Protein AF-A0A7C7S0T3-F1 (afdb_monomer)

Secondary structure (DSSP, 8-state):
-HHHHHHHHHHHHHH--HHHHHHHHHHHHHHHHHHHHHHHHHHHH--TT-PPPTTTTS---SPPPHHHHHHHHHHHHHTT--

Mean predicted aligned error: 9.21 Å

Solvent-accessible surface area (backbone atoms only — not comparable to full-atom values): 4963 Å² total; per-residue (Å²): 109,70,67,49,53,50,52,23,50,50,43,25,71,76,65,73,37,65,70,59,12,52,51,51,32,54,49,51,53,54,47,50,55,52,50,50,53,51,48,53,61,53,49,72,73,48,84,75,90,67,80,76,57,94,66,71,83,60,82,81,85,63,85,83,51,83,67,53,54,55,53,53,49,52,54,34,45,76,70,69,78,102

Radius of gyration: 25.63 Å; Cα contacts (8 Å, |Δi|>4): 26; chains: 1; bounding box: 54×24×58 Å

Foldseek 3Di:
DVVLCVQLVVQCVVVVDNVRSVVVSVVVVVVVVVCVVVVVVVVVVDPPPDPQDPCNPPDCPDDDDPVVVVVVVVVCVVVVVD

Structure (mmCIF, N/CA/C/O backbone):
data_AF-A0A7C7S0T3-F1
#
_entry.id   AF-A0A7C7S0T3-F1
#
loop_
_atom_site.group_PDB
_atom_site.id
_atom_site.type_symbol
_atom_site.label_atom_id
_atom_site.label_alt_id
_atom_site.label_comp_id
_atom_site.label_asym_id
_atom_site.label_entity_id
_atom_site.label_seq_id
_atom_site.pdbx_PDB_ins_code
_atom_site.Cartn_x
_atom_site.Cartn_y
_atom_site.Cartn_z
_atom_site.occupancy
_atom_site.B_iso_or_equiv
_atom_site.auth_seq_id
_atom_site.auth_comp_id
_atom_site.auth_asym_id
_atom_site.auth_atom_id
_atom_site.pdbx_PDB_model_num
ATOM 1 N N . THR A 1 1 ? -1.070 3.982 8.172 1.00 72.12 1 THR A N 1
ATOM 2 C CA . THR A 1 1 ? -1.322 4.318 9.592 1.00 72.12 1 THR A CA 1
ATOM 3 C C . THR A 1 1 ? -2.447 5.323 9.765 1.00 72.12 1 THR A C 1
ATOM 5 O O . THR A 1 1 ? -3.371 5.015 10.501 1.00 72.12 1 THR A O 1
ATOM 8 N N . ILE A 1 2 ? -2.440 6.462 9.051 1.00 84.62 2 ILE A N 1
ATOM 9 C CA . ILE A 1 2 ? -3.500 7.493 9.142 1.00 84.62 2 ILE A CA 1
ATOM 10 C C . ILE A 1 2 ? -4.896 6.906 8.885 1.00 84.62 2 ILE A C 1
ATOM 12 O O . ILE A 1 2 ? -5.758 7.004 9.744 1.00 84.62 2 ILE A O 1
ATOM 16 N N . ALA A 1 3 ? -5.087 6.199 7.769 1.00 86.88 3 ALA A N 1
ATOM 17 C CA . ALA A 1 3 ? -6.376 5.583 7.443 1.00 86.88 3 ALA A CA 1
ATOM 18 C C . ALA A 1 3 ? -6.887 4.610 8.525 1.00 86.88 3 ALA A C 1
ATOM 20 O O . ALA A 1 3 ? -8.050 4.673 8.892 1.00 86.88 3 ALA A O 1
ATOM 21 N N . THR A 1 4 ? -6.012 3.774 9.092 1.00 88.88 4 THR A N 1
ATOM 22 C CA . THR A 1 4 ? -6.397 2.800 10.127 1.00 88.88 4 THR A CA 1
ATOM 23 C C . THR A 1 4 ? -6.785 3.469 11.440 1.00 88.88 4 THR A C 1
ATOM 25 O O . THR A 1 4 ? -7.743 3.052 12.089 1.00 88.88 4 THR A O 1
ATOM 28 N N . LEU A 1 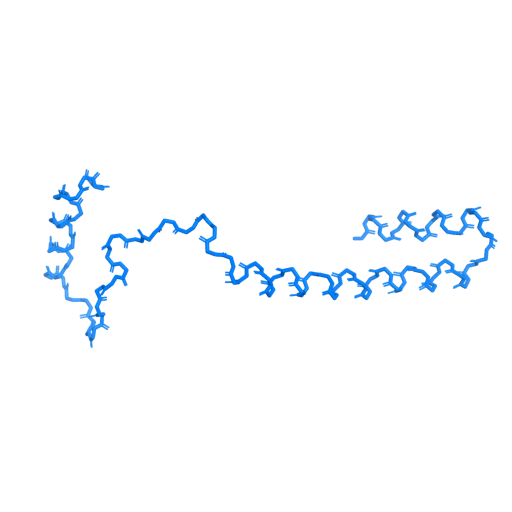5 ? -6.090 4.551 11.805 1.00 90.44 5 LEU A N 1
ATOM 29 C CA . LEU A 1 5 ? -6.451 5.391 12.948 1.00 90.44 5 LEU A CA 1
ATOM 30 C C . LEU A 1 5 ? -7.802 6.080 12.724 1.00 90.44 5 LEU A C 1
ATOM 32 O O . LEU A 1 5 ? -8.631 6.095 13.630 1.00 90.44 5 LEU A O 1
ATOM 36 N N . THR A 1 6 ? -8.058 6.585 11.514 1.00 89.62 6 THR A N 1
ATOM 37 C CA . THR A 1 6 ? -9.339 7.202 11.152 1.00 89.62 6 THR A CA 1
ATOM 38 C C . THR A 1 6 ? -10.490 6.196 11.208 1.00 89.62 6 THR A C 1
ATOM 40 O O . THR A 1 6 ? -11.491 6.479 11.862 1.00 89.62 6 THR A O 1
ATOM 43 N N . THR A 1 7 ? -10.359 5.010 10.602 1.00 91.88 7 THR A N 1
ATOM 44 C CA . THR A 1 7 ? -11.407 3.971 10.627 1.00 91.88 7 THR A CA 1
ATOM 45 C C . THR A 1 7 ? -11.673 3.483 12.046 1.00 91.88 7 THR A C 1
ATOM 47 O O . THR A 1 7 ? -12.820 3.438 12.479 1.00 91.88 7 THR A O 1
ATOM 50 N N . THR A 1 8 ? -10.619 3.157 12.797 1.00 92.00 8 THR A N 1
ATOM 51 C CA . THR A 1 8 ? -10.744 2.681 14.183 1.00 92.00 8 THR A CA 1
ATOM 52 C C . THR A 1 8 ? -11.400 3.748 15.063 1.00 92.00 8 THR A C 1
ATOM 54 O O . THR A 1 8 ? -12.312 3.440 15.829 1.00 92.00 8 THR A O 1
ATOM 57 N N . GLY A 1 9 ? -10.996 5.014 14.909 1.00 90.88 9 GLY A N 1
ATOM 58 C CA . GLY A 1 9 ? -11.591 6.152 15.609 1.00 90.88 9 GLY A CA 1
ATOM 59 C C . GLY A 1 9 ? -13.063 6.369 15.258 1.00 90.88 9 GLY A C 1
ATOM 60 O O . GLY A 1 9 ? -13.874 6.564 16.159 1.00 90.88 9 GLY A O 1
ATOM 61 N N . LEU A 1 10 ? -13.436 6.262 13.978 1.00 92.94 10 LEU A N 1
ATOM 62 C CA . LEU A 1 10 ? -14.832 6.337 13.533 1.00 92.94 10 LEU A CA 1
ATOM 63 C C . LEU A 1 10 ? -15.669 5.195 14.113 1.00 92.94 10 LEU A C 1
ATOM 65 O O . LEU A 1 10 ? -16.723 5.438 14.693 1.00 92.94 10 LEU A O 1
ATOM 69 N N . VAL A 1 11 ? -15.199 3.951 14.022 1.00 92.81 11 VAL A N 1
ATOM 70 C CA . VAL A 1 11 ? -15.925 2.790 14.562 1.00 92.81 11 VAL A CA 1
ATOM 71 C C . VAL A 1 11 ? -16.124 2.930 16.067 1.00 92.81 11 VAL A C 1
ATOM 73 O O . VAL A 1 11 ? -17.210 2.635 16.571 1.00 92.81 11 VAL A O 1
ATOM 76 N N . TYR A 1 12 ? -15.108 3.416 16.782 1.00 92.81 12 TYR A N 1
ATOM 77 C CA . TYR A 1 12 ? -15.225 3.703 18.205 1.00 92.81 12 TYR A CA 1
ATOM 78 C C . TYR A 1 12 ? -16.241 4.816 18.484 1.00 92.81 12 TYR A C 1
ATOM 80 O O . TYR A 1 12 ? -17.097 4.632 19.342 1.00 92.81 12 TYR A O 1
ATOM 88 N N . LEU A 1 13 ? -16.203 5.921 17.733 1.00 94.50 13 LEU A N 1
ATOM 89 C CA . LEU A 1 13 ? -17.127 7.046 17.894 1.00 94.50 13 LEU A CA 1
ATOM 90 C C . LEU A 1 13 ? -18.592 6.631 17.690 1.00 94.50 13 LEU A C 1
ATOM 92 O O . LEU A 1 13 ? -19.454 7.039 18.460 1.00 94.50 13 LEU A O 1
ATOM 96 N N . PHE A 1 14 ? -18.872 5.801 16.683 1.00 92.62 14 PHE A N 1
ATOM 97 C CA . PHE A 1 14 ? -20.233 5.355 16.370 1.00 92.62 14 PHE A CA 1
ATOM 98 C C . PHE A 1 14 ? -20.724 4.208 17.261 1.00 92.62 14 PHE A C 1
ATOM 100 O O . PHE A 1 14 ? -21.909 4.139 17.573 1.00 92.62 14 PHE A O 1
ATOM 107 N N . THR A 1 15 ? -19.839 3.294 17.668 1.00 92.06 15 THR A N 1
ATOM 108 C CA . THR A 1 15 ? -20.240 2.086 18.415 1.00 92.06 15 THR A CA 1
ATOM 109 C C . THR A 1 15 ? -20.089 2.254 19.929 1.00 92.06 15 THR A C 1
ATOM 111 O O . THR A 1 15 ? -20.713 1.522 20.694 1.00 92.06 15 THR A O 1
ATOM 114 N N . GLY A 1 16 ? -19.199 3.141 20.384 1.00 90.69 16 GLY A N 1
ATOM 115 C CA . GLY A 1 16 ? -18.786 3.283 21.786 1.00 90.69 16 GLY A CA 1
ATOM 116 C C . GLY A 1 16 ? -18.041 2.067 22.358 1.00 90.69 16 GLY A C 1
ATOM 117 O O . GLY A 1 16 ? -17.691 2.049 23.535 1.00 90.69 16 GLY A O 1
ATOM 118 N N . LYS A 1 17 ? -17.806 1.022 21.551 1.00 93.00 1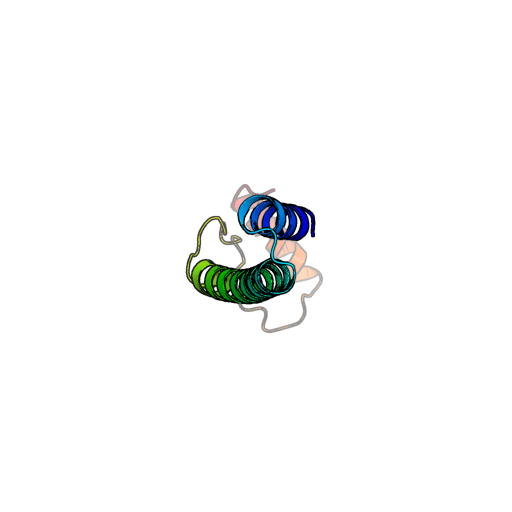7 LYS A N 1
ATOM 119 C CA . LYS A 1 17 ? -17.231 -0.259 21.985 1.00 93.00 17 LYS A CA 1
ATOM 120 C C . LYS A 1 17 ? -15.786 -0.398 21.492 1.00 93.00 17 LYS A C 1
ATOM 122 O O . LYS A 1 17 ? -15.582 -0.587 20.290 1.00 93.00 17 LYS A O 1
ATOM 127 N N . PRO A 1 18 ? -14.782 -0.395 22.385 1.00 89.81 18 PRO A N 1
ATOM 128 C CA . PRO A 1 18 ? -13.374 -0.453 21.986 1.00 89.81 18 PRO A CA 1
ATOM 129 C C . PRO A 1 18 ? -12.990 -1.796 21.348 1.00 89.81 18 PRO A C 1
ATOM 131 O O . PRO A 1 18 ? -12.237 -1.813 20.380 1.00 89.81 18 PRO A O 1
ATOM 134 N N . ILE A 1 19 ? -13.569 -2.914 21.808 1.00 92.06 19 ILE A N 1
ATOM 135 C CA . ILE A 1 19 ? -13.352 -4.242 21.202 1.00 92.06 19 ILE A CA 1
ATOM 136 C C . ILE A 1 19 ? -13.767 -4.273 19.725 1.00 92.06 19 ILE A C 1
ATOM 138 O O . ILE A 1 19 ? -13.043 -4.819 18.895 1.00 92.06 19 ILE A O 1
ATOM 142 N N . MET A 1 20 ? -14.902 -3.655 19.382 1.00 92.25 20 MET A N 1
ATOM 143 C CA . MET A 1 20 ? -15.372 -3.596 17.993 1.00 92.25 20 MET A CA 1
ATOM 144 C C . MET A 1 20 ? -14.438 -2.741 17.133 1.00 92.25 20 MET A C 1
ATOM 146 O O . MET A 1 20 ? -14.077 -3.146 16.032 1.00 92.25 20 MET A O 1
ATOM 150 N N . ALA A 1 21 ? -13.998 -1.591 17.652 1.00 92.25 21 ALA A N 1
ATOM 151 C CA . ALA A 1 21 ? -13.075 -0.702 16.953 1.00 92.25 21 ALA A CA 1
ATOM 152 C C . ALA A 1 21 ? -11.741 -1.386 16.628 1.00 92.25 21 ALA A C 1
ATOM 154 O O . ALA A 1 21 ? -11.293 -1.345 15.483 1.00 92.25 21 ALA A O 1
ATOM 155 N N . VAL A 1 22 ? -11.144 -2.072 17.607 1.00 91.62 22 VAL A N 1
ATOM 156 C CA . VAL A 1 22 ? -9.898 -2.825 17.406 1.00 91.62 22 VAL A CA 1
ATOM 157 C C . VAL A 1 22 ? -10.099 -3.965 16.407 1.00 91.62 22 VAL A C 1
ATOM 159 O O . VAL A 1 22 ? -9.273 -4.136 15.513 1.00 91.62 22 VAL A O 1
ATOM 162 N N . GLY A 1 23 ? -11.209 -4.705 16.501 1.00 93.50 23 GLY A N 1
ATOM 163 C CA . GLY A 1 23 ? -11.533 -5.774 15.553 1.00 93.50 23 GLY A CA 1
ATOM 164 C C . GLY A 1 23 ? -11.615 -5.279 14.106 1.00 93.50 23 GLY A C 1
ATOM 165 O O . GLY A 1 23 ? -11.020 -5.881 13.213 1.00 93.50 23 GLY A O 1
ATOM 166 N N . VAL A 1 24 ? -12.281 -4.144 13.875 1.00 94.56 24 VAL A N 1
ATOM 167 C CA . VAL A 1 24 ? -12.363 -3.535 12.539 1.00 94.56 24 VAL A CA 1
ATOM 168 C C . VAL A 1 24 ? -11.006 -3.007 12.075 1.00 94.56 24 VAL A C 1
ATOM 170 O O . VAL A 1 24 ? -10.643 -3.221 10.922 1.00 94.56 24 VAL A O 1
ATOM 173 N N . GLY A 1 25 ? -10.225 -2.373 12.954 1.00 91.75 25 GLY A N 1
ATOM 174 C CA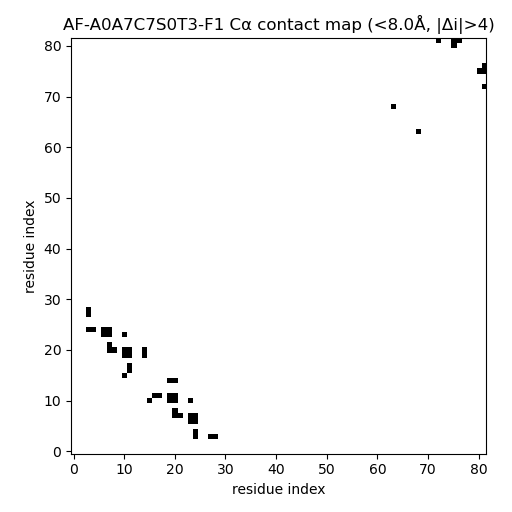 . GLY A 1 25 ? -8.882 -1.893 12.617 1.00 91.75 25 GLY A CA 1
ATOM 175 C C . GLY A 1 25 ? -7.934 -3.020 12.187 1.00 91.75 25 GLY A C 1
ATOM 176 O O . GLY A 1 25 ? -7.199 -2.876 11.209 1.00 91.75 25 GLY A O 1
ATOM 177 N N . LEU A 1 26 ? -7.988 -4.171 12.867 1.00 92.75 26 LEU A N 1
ATOM 178 C CA . LEU A 1 26 ? -7.218 -5.364 12.498 1.00 92.75 26 LEU A CA 1
ATOM 179 C C . LEU A 1 26 ? -7.689 -5.966 11.169 1.00 92.75 26 LEU A C 1
ATOM 181 O O . LEU A 1 26 ? -6.862 -6.325 10.329 1.00 92.75 26 LEU A O 1
ATOM 185 N N . LEU A 1 27 ? -9.005 -6.037 10.954 1.00 95.19 27 LEU A N 1
ATOM 186 C CA . LEU A 1 27 ? -9.574 -6.509 9.693 1.00 95.19 27 LEU A CA 1
ATOM 187 C C . LEU A 1 27 ? -9.165 -5.608 8.522 1.00 95.19 27 LEU A C 1
ATOM 189 O O . LEU A 1 27 ? -8.775 -6.110 7.473 1.00 95.19 27 LEU A O 1
ATOM 193 N N . GLU A 1 28 ? -9.205 -4.287 8.696 1.00 94.50 28 GLU A N 1
ATOM 194 C CA . GLU A 1 28 ? -8.769 -3.326 7.679 1.00 94.50 28 GLU A CA 1
ATOM 195 C C . GLU A 1 28 ? -7.293 -3.528 7.309 1.00 94.50 28 GLU A C 1
ATOM 197 O O . GLU A 1 28 ? -6.942 -3.516 6.129 1.00 94.50 28 GLU A O 1
ATOM 202 N N . LEU A 1 29 ? -6.428 -3.745 8.302 1.00 93.25 29 LEU A N 1
ATOM 203 C CA . LEU A 1 29 ? -5.015 -4.059 8.089 1.00 93.25 29 LEU A CA 1
ATOM 204 C C . LEU A 1 29 ? -4.839 -5.323 7.237 1.00 93.25 29 LEU A C 1
ATOM 206 O O . LEU A 1 29 ? -4.127 -5.290 6.231 1.00 93.25 29 LEU A O 1
ATOM 210 N N . ALA A 1 30 ? -5.525 -6.411 7.595 1.00 95.38 30 ALA A N 1
ATOM 211 C CA .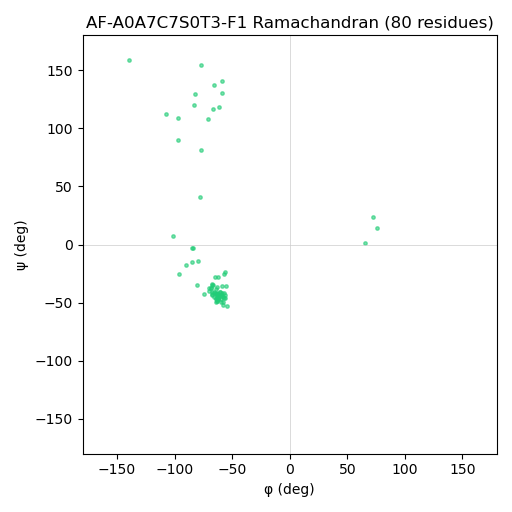 ALA A 1 30 ? -5.476 -7.667 6.848 1.00 95.38 30 ALA A CA 1
ATOM 212 C C . ALA A 1 30 ? -6.026 -7.517 5.418 1.00 95.38 30 ALA A C 1
ATOM 214 O O . ALA A 1 30 ? -5.429 -8.018 4.459 1.00 95.38 30 ALA A O 1
ATOM 215 N N . LEU A 1 31 ? -7.130 -6.781 5.257 1.00 95.44 31 LEU A N 1
ATOM 216 C CA . LEU A 1 31 ? -7.716 -6.485 3.953 1.00 95.44 31 LEU A CA 1
ATOM 217 C C . LEU A 1 31 ? -6.755 -5.676 3.091 1.00 95.44 31 LEU A C 1
ATOM 219 O O . LEU A 1 31 ? -6.559 -6.028 1.936 1.00 95.44 31 LEU A O 1
ATOM 223 N N . LYS A 1 32 ? -6.100 -4.646 3.631 1.00 92.25 32 LYS A N 1
ATOM 224 C CA . LYS A 1 32 ? -5.123 -3.848 2.877 1.00 92.25 32 LYS A CA 1
ATOM 225 C C . LYS A 1 32 ? -3.978 -4.684 2.341 1.00 92.25 32 LYS A C 1
ATOM 227 O O . LYS A 1 32 ? -3.628 -4.532 1.176 1.00 92.25 32 LYS A O 1
ATOM 232 N N . ILE A 1 33 ? -3.425 -5.573 3.163 1.00 95.31 33 ILE A N 1
ATOM 233 C CA . ILE A 1 33 ? -2.356 -6.478 2.729 1.00 95.31 33 ILE A CA 1
ATOM 234 C C . ILE A 1 33 ? -2.871 -7.395 1.613 1.00 95.31 33 ILE A C 1
ATOM 236 O O . ILE A 1 33 ? -2.230 -7.518 0.572 1.00 95.31 33 ILE A O 1
ATOM 240 N N . SER A 1 34 ? -4.059 -7.977 1.794 1.00 95.94 34 SER A N 1
ATOM 241 C CA . SER A 1 34 ? -4.673 -8.882 0.814 1.00 95.94 34 SER A CA 1
ATOM 242 C C . SER A 1 34 ? -4.963 -8.181 -0.518 1.00 95.94 34 SER A C 1
ATOM 244 O O . SER A 1 34 ? -4.610 -8.689 -1.580 1.00 95.94 34 SER A O 1
ATOM 246 N N . PHE A 1 35 ? -5.556 -6.987 -0.472 1.00 96.00 35 PHE A N 1
ATOM 247 C CA . PHE A 1 35 ? -5.845 -6.177 -1.652 1.00 96.00 35 PHE A CA 1
ATOM 248 C C . PHE A 1 35 ? -4.572 -5.707 -2.345 1.00 96.00 35 PHE A C 1
ATOM 250 O O . PHE A 1 35 ? -4.521 -5.760 -3.568 1.00 96.00 35 PHE A O 1
ATOM 257 N N . TYR A 1 36 ? -3.547 -5.291 -1.598 1.00 94.50 36 TYR A N 1
ATOM 258 C CA . TYR A 1 36 ? -2.266 -4.897 -2.182 1.00 94.50 36 TYR A CA 1
ATOM 259 C C . TYR A 1 36 ? -1.612 -6.071 -2.915 1.00 94.50 36 TYR A C 1
ATOM 261 O O . TYR A 1 36 ? -1.191 -5.924 -4.058 1.00 94.50 36 TYR A O 1
ATOM 269 N N . TYR A 1 37 ? -1.604 -7.258 -2.301 1.00 95.62 37 TYR A N 1
ATOM 270 C CA . TYR A 1 37 ? -1.081 -8.467 -2.931 1.00 95.62 37 TYR A CA 1
ATOM 271 C C . TYR A 1 37 ? -1.822 -8.812 -4.229 1.00 95.62 37 TYR A C 1
ATOM 273 O O . TYR A 1 37 ? -1.197 -9.031 -5.265 1.00 95.62 37 TYR A O 1
ATOM 281 N N . VAL A 1 38 ? -3.158 -8.839 -4.196 1.00 96.38 38 VAL A N 1
ATOM 282 C CA . VAL A 1 38 ? -3.967 -9.129 -5.390 1.00 96.38 38 VAL A CA 1
ATOM 283 C C . VAL A 1 38 ? -3.769 -8.052 -6.452 1.00 96.38 38 VAL A C 1
ATOM 285 O O . VAL A 1 38 ? -3.615 -8.387 -7.623 1.00 96.38 38 VAL A O 1
ATOM 288 N N . HIS A 1 39 ? -3.733 -6.781 -6.057 1.00 93.75 39 HIS A N 1
ATOM 289 C CA . HIS A 1 39 ? -3.496 -5.664 -6.961 1.00 93.75 39 HIS A CA 1
ATOM 290 C C . HIS A 1 39 ? -2.161 -5.814 -7.687 1.00 93.75 39 HIS A C 1
ATOM 292 O O . HIS A 1 39 ? -2.154 -5.796 -8.910 1.00 93.75 39 HIS A O 1
ATOM 298 N N . GLU A 1 40 ? -1.060 -6.039 -6.967 1.00 93.19 40 GLU A N 1
ATOM 299 C CA . GLU A 1 40 ? 0.260 -6.289 -7.561 1.00 93.19 40 GLU A CA 1
ATOM 300 C C . GLU A 1 40 ? 0.226 -7.476 -8.528 1.00 93.19 40 GLU A C 1
ATOM 302 O O . GLU A 1 40 ? 0.735 -7.393 -9.643 1.00 93.19 40 GLU A O 1
ATOM 307 N N . ARG A 1 41 ? -0.442 -8.570 -8.145 1.00 93.62 41 ARG A N 1
ATOM 308 C CA . ARG A 1 41 ? -0.547 -9.776 -8.975 1.00 93.62 41 ARG A CA 1
ATOM 309 C C . ARG A 1 41 ? -1.354 -9.568 -10.252 1.00 93.62 41 ARG A C 1
ATOM 311 O O . ARG A 1 41 ? -1.077 -10.195 -11.272 1.00 93.62 41 ARG A O 1
ATOM 318 N N . VAL A 1 42 ? -2.382 -8.729 -10.188 1.00 93.94 42 VAL A N 1
ATOM 319 C CA . VAL A 1 42 ? -3.176 -8.326 -11.351 1.00 93.94 42 VAL A CA 1
ATOM 320 C C . VAL A 1 42 ? -2.381 -7.336 -12.198 1.00 93.94 42 VAL A C 1
ATOM 322 O O . VAL A 1 42 ? -2.340 -7.493 -13.414 1.00 93.94 42 VAL A O 1
ATOM 325 N N . TRP A 1 43 ? -1.697 -6.379 -11.570 1.00 90.69 43 TRP A N 1
ATOM 326 C CA . TRP A 1 43 ? -0.875 -5.374 -12.239 1.00 90.69 43 TRP A CA 1
ATOM 327 C C . TRP A 1 43 ? 0.299 -6.001 -12.994 1.00 90.69 43 TRP A C 1
ATOM 329 O O . TRP A 1 43 ? 0.585 -5.600 -14.114 1.00 90.69 43 TRP A O 1
ATOM 339 N N . GLU A 1 44 ? 0.910 -7.057 -12.454 1.00 87.38 44 GLU A N 1
ATOM 340 C CA . GLU A 1 44 ? 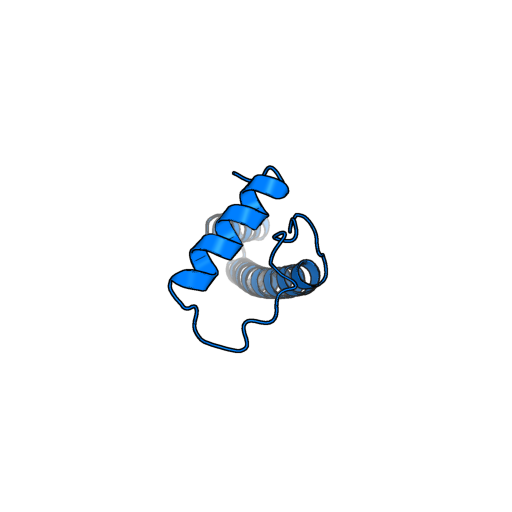1.935 -7.856 -13.136 1.00 87.38 44 GLU A CA 1
ATOM 341 C C . GLU A 1 44 ? 1.447 -8.404 -14.488 1.00 87.38 44 GLU A C 1
ATOM 343 O O . GLU A 1 44 ? 2.207 -8.468 -15.453 1.00 87.38 44 GLU A O 1
ATOM 348 N N . ARG A 1 45 ? 0.165 -8.773 -14.583 1.00 86.81 45 ARG A N 1
ATOM 349 C CA . ARG A 1 45 ? -0.432 -9.301 -15.819 1.00 86.81 45 ARG A CA 1
ATOM 350 C C . ARG A 1 45 ? -0.789 -8.208 -16.821 1.00 86.81 45 ARG A C 1
ATOM 352 O O . ARG A 1 45 ? -1.060 -8.516 -17.979 1.00 86.81 45 ARG A O 1
ATOM 359 N N . ILE A 1 46 ? -0.815 -6.951 -16.391 1.00 88.75 46 ILE A N 1
ATOM 360 C CA . ILE A 1 46 ? -1.179 -5.809 -17.219 1.00 88.75 46 ILE A CA 1
ATOM 361 C C . ILE A 1 46 ? 0.116 -5.163 -17.726 1.00 88.75 46 ILE A C 1
ATOM 363 O O . ILE A 1 46 ? 0.840 -4.499 -16.992 1.00 88.75 46 ILE A O 1
ATOM 367 N N . SER A 1 47 ? 0.407 -5.309 -19.019 1.00 73.81 47 SER A N 1
ATOM 368 C CA . SER A 1 47 ? 1.581 -4.706 -19.669 1.00 73.81 47 SER A CA 1
ATOM 369 C C . SER A 1 47 ? 1.398 -3.209 -19.971 1.00 73.81 47 SER A C 1
ATOM 371 O O . SER A 1 47 ? 1.747 -2.739 -21.055 1.00 73.81 47 SER A O 1
ATOM 373 N N . TRP A 1 48 ? 0.793 -2.453 -19.055 1.00 78.44 48 TRP A N 1
ATOM 374 C CA . TRP A 1 48 ? 0.510 -1.034 -19.260 1.00 78.44 48 TRP A CA 1
ATOM 375 C C . TRP A 1 48 ? 1.743 -0.185 -18.942 1.00 78.44 48 TRP A C 1
ATOM 377 O O . TRP A 1 48 ? 2.346 -0.323 -17.881 1.00 78.44 48 TRP A O 1
ATOM 387 N N . GLY A 1 49 ? 2.126 0.703 -19.863 1.00 72.62 49 GLY A N 1
ATOM 388 C CA . GLY A 1 49 ? 3.182 1.695 -19.628 1.00 72.62 49 GLY A CA 1
ATOM 389 C C . GLY A 1 49 ? 4.625 1.178 -19.666 1.00 72.62 49 GLY A C 1
ATOM 390 O O . GLY A 1 49 ? 5.518 1.901 -19.239 1.00 72.62 49 GLY A O 1
ATOM 391 N N . ARG A 1 50 ? 4.881 -0.033 -20.183 1.00 73.62 50 ARG A N 1
ATOM 392 C CA . ARG A 1 50 ? 6.243 -0.506 -20.488 1.00 73.62 50 ARG A CA 1
ATOM 393 C C . ARG A 1 50 ? 6.547 -0.286 -21.978 1.00 73.62 50 ARG A C 1
ATOM 395 O O . ARG A 1 50 ? 6.238 -1.175 -22.775 1.00 73.62 50 ARG A O 1
ATOM 402 N N . PRO A 1 51 ? 7.097 0.873 -22.395 1.00 71.50 51 PRO A N 1
ATOM 403 C CA . PRO A 1 51 ? 7.665 0.986 -23.731 1.00 71.50 51 PRO A CA 1
ATOM 404 C C . PRO A 1 51 ? 8.814 -0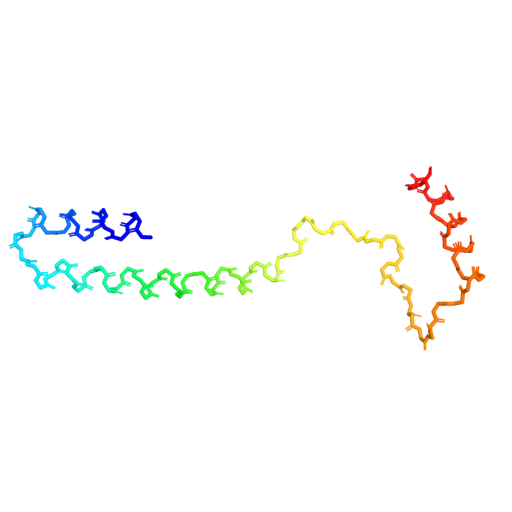.017 -23.816 1.00 71.50 51 PRO A C 1
ATOM 406 O O . PRO A 1 51 ? 9.751 0.040 -23.020 1.00 71.50 51 PRO A O 1
ATOM 409 N N . ARG A 1 52 ? 8.702 -0.979 -24.734 1.00 73.88 52 ARG A N 1
ATOM 410 C CA . ARG A 1 52 ? 9.773 -1.949 -24.962 1.00 73.88 52 ARG A CA 1
ATOM 411 C C . ARG A 1 52 ? 11.030 -1.196 -25.360 1.00 73.88 52 ARG A C 1
ATOM 413 O O . ARG A 1 52 ? 10.976 -0.340 -26.246 1.00 73.88 52 ARG A O 1
ATOM 420 N N . HIS A 1 53 ? 12.143 -1.496 -24.703 1.00 79.25 53 HIS A N 1
ATOM 421 C CA . HIS A 1 53 ? 13.414 -0.922 -25.120 1.00 79.25 53 HIS A CA 1
ATOM 422 C C . HIS A 1 53 ? 13.744 -1.483 -26.514 1.00 79.25 53 HIS A C 1
ATOM 424 O O . HIS A 1 53 ? 13.574 -2.687 -26.725 1.00 79.25 53 HIS A O 1
ATOM 430 N N . PRO A 1 54 ? 14.233 -0.677 -27.474 1.00 77.00 54 PRO A N 1
ATOM 431 C CA . PRO A 1 54 ? 14.520 -1.154 -28.833 1.00 77.00 54 PRO A CA 1
ATOM 432 C C . PRO A 1 54 ? 15.494 -2.344 -28.873 1.00 77.00 54 PRO A C 1
ATOM 434 O O . PRO A 1 54 ? 15.469 -3.140 -29.806 1.00 77.00 54 PRO A O 1
ATOM 437 N N . LEU A 1 55 ? 16.321 -2.493 -27.835 1.00 78.00 55 LEU A N 1
ATOM 438 C CA . LEU A 1 55 ? 17.304 -3.573 -27.691 1.00 78.00 55 LEU A CA 1
ATOM 439 C C . LEU A 1 55 ? 16.867 -4.706 -26.739 1.00 78.00 55 LEU A C 1
ATOM 441 O O . LEU A 1 55 ? 17.665 -5.588 -26.449 1.00 78.00 55 LEU A O 1
ATOM 445 N N . GLU A 1 56 ? 15.621 -4.711 -26.250 1.00 80.25 56 GLU A N 1
ATOM 446 C CA . GLU A 1 56 ? 15.109 -5.718 -25.296 1.00 80.25 56 GLU A CA 1
ATOM 447 C C . GLU A 1 56 ? 15.120 -7.147 -25.867 1.00 80.25 56 GLU A C 1
ATOM 449 O O . GLU A 1 56 ? 15.253 -8.116 -25.127 1.00 80.25 56 GLU A O 1
ATOM 454 N N . GLY A 1 57 ? 15.008 -7.284 -27.191 1.00 76.06 57 GLY A N 1
ATOM 455 C CA . GLY A 1 57 ? 15.004 -8.579 -27.874 1.00 76.06 57 GLY A CA 1
ATOM 456 C C . GLY A 1 57 ? 16.386 -9.168 -28.170 1.00 76.06 57 GLY A C 1
ATOM 457 O O . GLY A 1 57 ? 16.451 -10.263 -28.727 1.00 76.06 57 GLY A O 1
ATOM 458 N N . LEU A 1 58 ? 17.483 -8.468 -27.861 1.00 80.31 58 LEU A N 1
ATOM 459 C CA . LEU A 1 58 ? 18.829 -8.951 -28.178 1.00 80.31 58 LEU A CA 1
ATOM 460 C C . LEU A 1 58 ? 19.327 -9.927 -27.094 1.00 80.31 58 LEU A C 1
ATOM 462 O O . LEU A 1 58 ? 19.452 -9.533 -25.933 1.00 80.31 58 LEU A O 1
ATOM 466 N N . PRO A 1 59 ? 19.643 -11.193 -27.434 1.00 77.56 59 PRO A N 1
ATOM 467 C CA . PRO A 1 59 ? 20.139 -12.158 -26.460 1.00 77.56 59 PRO A CA 1
ATOM 468 C C . PRO A 1 59 ? 21.572 -11.811 -26.032 1.00 77.56 59 PRO A C 1
ATOM 470 O O . PRO A 1 59 ? 22.528 -12.015 -26.785 1.00 77.56 59 PRO A O 1
ATOM 473 N N . VAL A 1 60 ? 21.744 -11.329 -24.799 1.00 79.56 60 VAL A N 1
ATOM 474 C CA . VAL A 1 60 ? 23.068 -11.078 -24.202 1.00 79.56 60 VAL A CA 1
ATOM 475 C C . VAL A 1 60 ? 23.671 -12.412 -23.761 1.00 79.56 60 VAL A C 1
ATOM 477 O O . VAL A 1 60 ? 23.557 -12.834 -22.617 1.00 79.56 60 VAL A O 1
ATOM 480 N N . THR A 1 61 ? 24.258 -13.124 -24.720 1.00 79.94 61 THR A N 1
ATOM 481 C CA . THR A 1 61 ? 24.810 -14.477 -24.511 1.00 79.94 61 THR A CA 1
ATOM 482 C C . THR A 1 61 ? 26.241 -14.435 -23.952 1.00 79.94 61 THR A C 1
ATOM 484 O O . THR A 1 61 ? 26.749 -15.439 -23.462 1.00 79.94 61 THR A O 1
ATOM 487 N N . ARG A 1 62 ? 26.900 -13.270 -24.019 1.00 81.56 62 ARG A N 1
ATOM 488 C CA . ARG A 1 62 ? 28.270 -13.025 -23.546 1.00 81.56 62 ARG A CA 1
ATOM 489 C C . ARG A 1 62 ? 28.376 -11.666 -22.859 1.00 81.56 62 ARG A C 1
ATOM 491 O O . ARG A 1 62 ? 27.547 -10.793 -23.110 1.00 81.56 62 ARG A O 1
ATOM 498 N N . GLU A 1 63 ? 29.401 -11.498 -22.023 1.00 81.19 63 GLU A N 1
ATOM 499 C CA . GLU A 1 63 ? 29.742 -10.192 -21.451 1.00 81.19 63 GLU A CA 1
ATOM 500 C C . GLU A 1 63 ? 30.045 -9.178 -22.565 1.00 81.19 63 GLU A C 1
ATOM 502 O O . GLU A 1 63 ? 30.629 -9.519 -23.599 1.00 81.19 63 GLU A O 1
ATOM 507 N N . LEU A 1 64 ? 29.591 -7.940 -22.354 1.00 81.62 64 LEU A N 1
ATOM 508 C CA . LEU A 1 64 ? 29.693 -6.848 -23.319 1.00 81.62 64 LEU A CA 1
ATOM 509 C C . LEU A 1 64 ? 31.161 -6.463 -23.514 1.00 81.62 64 LEU A C 1
ATOM 511 O O . LEU A 1 64 ? 31.810 -5.978 -22.585 1.00 81.62 64 LEU A O 1
ATOM 515 N N . ALA A 1 65 ? 31.673 -6.645 -24.730 1.00 84.94 65 ALA A N 1
ATOM 516 C CA . ALA A 1 65 ? 32.973 -6.117 -25.105 1.00 84.94 65 ALA A CA 1
ATOM 517 C C . ALA A 1 65 ? 32.862 -4.603 -25.379 1.00 84.94 65 ALA A C 1
ATOM 519 O O . ALA A 1 65 ? 31.800 -4.118 -25.785 1.00 84.94 65 ALA A O 1
ATOM 520 N N . PRO A 1 66 ? 33.953 -3.831 -25.229 1.00 81.31 66 PRO A N 1
ATOM 521 C CA . PRO A 1 66 ? 33.961 -2.400 -25.553 1.00 81.31 66 PRO A CA 1
ATOM 522 C C . PRO A 1 66 ? 33.554 -2.086 -27.006 1.00 81.31 66 PRO A C 1
ATOM 524 O O . PRO A 1 66 ? 33.055 -0.999 -27.292 1.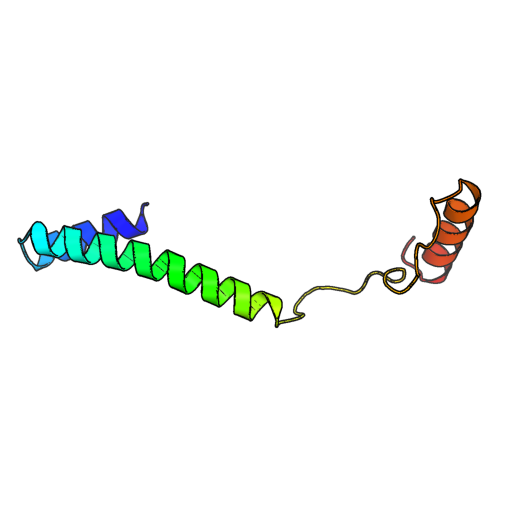00 81.31 66 PRO A O 1
ATOM 527 N N . GLU A 1 67 ? 33.741 -3.038 -27.920 1.00 83.38 67 GLU A N 1
ATOM 528 C CA . GLU A 1 67 ? 33.327 -2.954 -29.327 1.00 83.38 67 GLU A CA 1
ATOM 529 C C . GLU A 1 67 ? 31.800 -3.025 -29.493 1.00 83.38 67 GLU A C 1
ATOM 531 O O . GLU A 1 67 ? 31.227 -2.283 -30.292 1.00 83.38 67 GLU A O 1
ATOM 536 N N . ASP A 1 68 ? 31.120 -3.845 -28.684 1.00 83.75 68 ASP A N 1
ATOM 537 C CA . ASP A 1 68 ? 29.662 -4.006 -28.733 1.00 83.75 68 ASP A CA 1
ATOM 538 C C . ASP A 1 68 ? 28.943 -2.700 -28.350 1.00 83.75 68 ASP A C 1
ATOM 540 O O . ASP A 1 68 ? 27.857 -2.407 -28.849 1.00 83.75 68 ASP A O 1
ATOM 544 N N . MET A 1 69 ? 29.572 -1.862 -27.518 1.00 83.31 69 MET A N 1
ATOM 545 C CA . MET A 1 69 ? 29.043 -0.547 -27.135 1.00 83.31 69 MET A CA 1
ATOM 546 C C . MET A 1 69 ? 29.005 0.444 -28.301 1.00 83.31 69 MET A C 1
ATOM 548 O O . MET A 1 69 ? 28.094 1.270 -28.373 1.00 83.31 69 MET A O 1
ATOM 552 N N . GLN A 1 70 ? 29.969 0.366 -29.221 1.00 87.69 70 GLN A N 1
ATOM 553 C CA . GLN A 1 70 ? 29.977 1.210 -30.419 1.00 87.69 70 GLN A CA 1
ATOM 554 C C . GLN A 1 70 ? 28.856 0.791 -31.372 1.00 87.69 70 GLN A C 1
ATOM 556 O O . GLN A 1 70 ? 28.153 1.644 -31.914 1.00 87.69 70 GLN A O 1
ATOM 561 N N . GLU A 1 71 ? 28.635 -0.518 -31.503 1.00 85.56 71 GLU A N 1
ATOM 562 C CA . GLU A 1 71 ? 27.535 -1.068 -32.291 1.00 85.56 71 GLU A CA 1
ATOM 563 C C . GLU A 1 71 ? 26.172 -0.686 -31.699 1.00 85.56 71 GLU A C 1
ATOM 565 O O . GLU A 1 71 ? 25.306 -0.192 -32.419 1.00 85.56 71 GLU A O 1
ATOM 570 N N . ILE A 1 72 ? 25.987 -0.833 -30.383 1.00 86.00 72 ILE A N 1
ATOM 571 C CA . ILE A 1 72 ? 24.761 -0.428 -29.679 1.00 86.00 72 ILE A CA 1
ATOM 572 C C . ILE A 1 72 ? 24.470 1.057 -29.907 1.00 86.00 72 ILE A C 1
ATOM 574 O O . ILE A 1 72 ? 23.340 1.422 -30.228 1.00 86.00 72 ILE A O 1
ATOM 578 N N . ARG A 1 73 ? 25.489 1.913 -29.785 1.00 86.31 73 ARG A N 1
ATOM 579 C CA . ARG A 1 73 ? 25.345 3.354 -29.999 1.00 86.31 73 ARG A CA 1
ATOM 580 C C . ARG A 1 73 ? 24.917 3.677 -31.429 1.00 86.31 73 ARG A C 1
ATOM 582 O O . ARG A 1 73 ? 23.955 4.417 -31.604 1.00 86.31 73 ARG A O 1
ATOM 589 N N . ARG A 1 74 ? 25.563 3.071 -32.430 1.00 88.06 74 ARG A N 1
ATOM 590 C CA . ARG A 1 74 ? 25.190 3.233 -33.844 1.00 88.06 74 ARG A CA 1
ATOM 591 C C . ARG A 1 74 ? 23.726 2.864 -34.083 1.00 88.06 74 ARG A C 1
ATOM 593 O O . ARG A 1 74 ? 22.999 3.602 -34.735 1.00 88.06 74 ARG A O 1
ATOM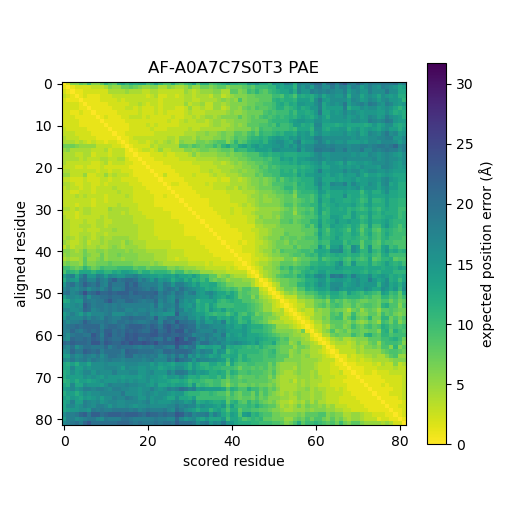 600 N N . ARG A 1 75 ? 23.278 1.735 -33.526 1.00 84.06 75 ARG A N 1
ATOM 601 C CA . ARG A 1 75 ? 21.886 1.273 -33.655 1.00 84.06 75 ARG A CA 1
ATOM 602 C C . ARG A 1 75 ? 20.889 2.222 -32.998 1.00 84.06 75 ARG A C 1
ATOM 604 O O . ARG A 1 75 ? 19.802 2.416 -33.527 1.00 84.06 75 ARG A O 1
ATOM 611 N N . LEU A 1 76 ? 21.240 2.802 -31.853 1.00 86.88 76 LEU A N 1
ATOM 612 C CA . LEU A 1 76 ? 20.391 3.774 -31.165 1.00 86.88 76 LEU A CA 1
ATOM 613 C C . LEU A 1 76 ? 20.274 5.097 -31.942 1.00 86.88 76 LEU A C 1
ATOM 615 O O . LEU A 1 76 ? 19.179 5.654 -31.988 1.00 86.88 76 LEU A O 1
ATOM 619 N N . GLU A 1 77 ? 21.352 5.550 -32.591 1.00 88.94 77 GLU A N 1
ATOM 620 C CA . GLU A 1 77 ? 21.351 6.713 -33.498 1.00 88.94 77 GLU A CA 1
ATOM 621 C C . GLU A 1 77 ? 20.491 6.444 -34.754 1.00 88.94 77 GLU A C 1
ATOM 623 O O . GLU A 1 77 ? 19.639 7.256 -35.109 1.00 88.94 77 GLU A O 1
ATOM 628 N N . GLU A 1 78 ? 20.616 5.267 -35.387 1.00 88.44 78 GLU A N 1
ATOM 629 C CA . GLU A 1 78 ? 19.775 4.857 -36.535 1.00 88.44 78 GLU A CA 1
ATOM 630 C C . GLU A 1 78 ? 18.275 4.823 -36.199 1.00 88.44 78 GLU A C 1
ATOM 632 O O . GLU A 1 78 ? 17.430 5.137 -37.038 1.00 88.44 78 GLU A O 1
ATOM 637 N N . LEU A 1 79 ? 17.940 4.428 -34.972 1.00 85.62 79 LEU A N 1
ATOM 638 C CA . LEU A 1 79 ? 16.565 4.343 -34.485 1.00 85.62 79 LEU A CA 1
ATOM 639 C C . LEU A 1 79 ? 16.032 5.686 -33.950 1.00 85.62 79 LEU A C 1
ATOM 641 O O . LEU A 1 79 ? 14.865 5.750 -33.564 1.00 85.62 79 LEU A O 1
ATOM 645 N N . GLY A 1 80 ? 16.853 6.744 -33.922 1.00 83.88 80 GLY A N 1
ATOM 646 C CA . GLY A 1 80 ? 16.470 8.085 -33.466 1.00 83.88 80 GLY A CA 1
ATOM 647 C C . GLY A 1 80 ? 16.278 8.219 -31.951 1.00 83.88 80 GLY A C 1
ATOM 648 O O . GLY A 1 80 ? 15.534 9.091 -31.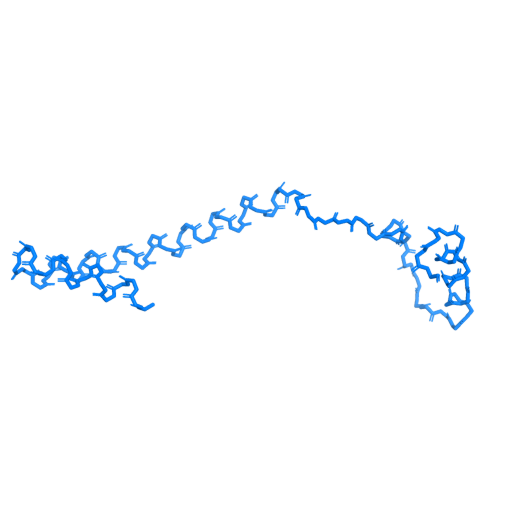506 1.00 83.88 80 GLY A O 1
ATOM 649 N N . TYR A 1 81 ? 16.902 7.343 -31.158 1.00 80.31 81 TYR A N 1
ATOM 650 C CA . TYR A 1 81 ? 16.893 7.404 -29.688 1.00 80.31 81 TYR A CA 1
ATOM 651 C C . TYR A 1 81 ? 18.062 8.224 -29.112 1.00 80.31 81 TYR A C 1
ATOM 653 O O . TYR A 1 81 ? 18.007 8.613 -27.943 1.00 80.31 81 TYR A O 1
ATOM 661 N N . LEU A 1 82 ? 19.101 8.462 -29.918 1.00 75.81 82 LEU A N 1
ATOM 662 C CA . LEU A 1 82 ? 20.263 9.322 -29.661 1.00 75.81 82 LEU A CA 1
ATOM 663 C C . LEU A 1 82 ? 20.373 10.356 -30.783 1.00 75.81 82 LEU A C 1
ATOM 665 O O . LEU A 1 82 ? 20.699 11.518 -30.456 1.00 75.81 82 LEU A O 1
#

pLDDT: mean 87.17, std 6.87, range [71.5, 96.38]

Sequence (82 aa):
TIATLTTTGLVYLFTGKPIMAVGVGLLELALKISFYYVHERVWERISWGRPRHPLEGLPVTRELAPEDMQEIRRRLEELGYL